Protein AF-A0AAE4SIS3-F1 (afdb_monomer_lite)

pLDDT: mean 79.46, std 14.91, range [46.94, 94.0]

Foldseek 3Di:
DVVVVVVVVVVVVVPPPPPPQDPQLAADADDCPPNDPPLQFDQKDWAQRGPRHHPDDFDRGHNHQWDWDQDDDDVRTDTDGRIGTDFPFKDKDKAQDPQFPRNRRRDRDCPDPDDGFDDDPDPPPPPDGDIDIDMDTDRPCVVVVVDDD

Radius of gyration: 23.86 Å; chains: 1; bounding box: 39×67×54 Å

Structure (mmCIF, N/CA/C/O backbone):
data_AF-A0AAE4SIS3-F1
#
_entry.id   AF-A0AAE4SIS3-F1
#
loop_
_atom_site.group_PDB
_atom_site.id
_atom_site.type_symbol
_atom_site.label_atom_id
_atom_site.label_alt_id
_atom_site.label_comp_id
_atom_site.label_asym_id
_atom_site.label_entity_id
_atom_site.label_seq_id
_atom_site.pdbx_PDB_ins_code
_atom_site.Cartn_x
_atom_site.Cartn_y
_atom_site.Cartn_z
_atom_site.oc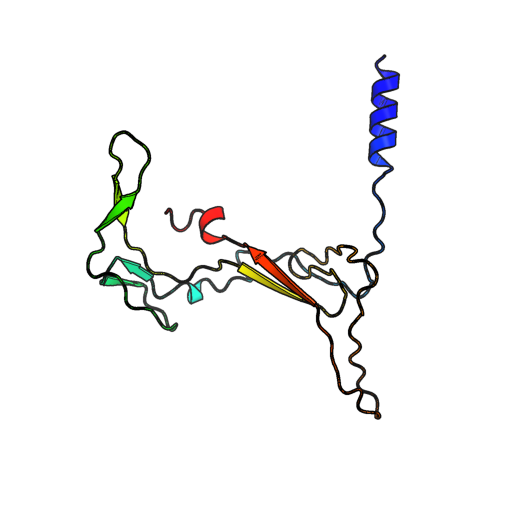cupancy
_atom_site.B_iso_or_equiv
_atom_site.auth_seq_id
_atom_site.auth_comp_id
_atom_site.auth_asym_id
_atom_site.auth_atom_id
_atom_site.pdbx_PDB_model_num
ATOM 1 N N . MET A 1 1 ? 3.936 45.257 -23.197 1.00 52.66 1 MET A N 1
ATOM 2 C CA . MET A 1 1 ? 4.032 44.392 -21.994 1.00 52.66 1 MET A CA 1
ATOM 3 C C . MET A 1 1 ? 3.224 43.093 -22.106 1.00 52.66 1 MET A C 1
ATOM 5 O O . MET A 1 1 ? 3.798 42.046 -21.858 1.00 52.66 1 MET A O 1
ATOM 9 N N . LYS A 1 2 ? 1.954 43.103 -22.551 1.00 52.25 2 LYS A N 1
ATOM 10 C CA . LYS A 1 2 ? 1.136 41.873 -22.709 1.00 52.25 2 LYS A CA 1
ATOM 11 C C . LYS A 1 2 ? 1.686 40.857 -23.732 1.00 52.25 2 LYS A C 1
ATOM 13 O O . LYS A 1 2 ? 1.690 39.664 -23.462 1.00 52.25 2 LYS A O 1
ATOM 18 N N . ALA A 1 3 ? 2.222 41.333 -24.860 1.00 54.81 3 ALA A N 1
ATOM 19 C CA . ALA A 1 3 ? 2.811 40.473 -25.896 1.00 54.81 3 ALA A CA 1
ATOM 20 C C . ALA A 1 3 ? 4.087 39.738 -25.434 1.00 54.81 3 ALA A C 1
ATOM 22 O O . ALA A 1 3 ? 4.335 38.609 -25.843 1.00 54.81 3 ALA A O 1
ATOM 23 N N . MET A 1 4 ? 4.863 40.350 -24.532 1.00 57.03 4 MET A N 1
ATOM 24 C CA . MET A 1 4 ? 6.104 39.767 -24.011 1.00 57.03 4 MET A CA 1
ATOM 25 C C . MET A 1 4 ? 5.824 38.619 -23.032 1.00 57.03 4 MET A C 1
ATOM 27 O O . MET A 1 4 ? 6.527 37.617 -23.041 1.00 57.03 4 MET A O 1
ATOM 31 N N . PHE A 1 5 ? 4.743 38.727 -22.251 1.00 56.19 5 PHE A N 1
ATOM 32 C CA . PHE A 1 5 ? 4.275 37.653 -21.369 1.00 56.19 5 PHE A CA 1
ATOM 33 C C . PHE A 1 5 ? 3.770 36.438 -22.163 1.00 56.19 5 PHE A C 1
ATOM 35 O O . PHE A 1 5 ? 4.051 35.300 -21.803 1.00 56.19 5 PHE A O 1
ATOM 42 N N . PHE A 1 6 ? 3.086 36.678 -23.287 1.00 57.09 6 PHE A N 1
ATOM 43 C CA . PHE A 1 6 ? 2.562 35.614 -24.148 1.00 57.09 6 PHE A CA 1
ATOM 44 C C . PHE A 1 6 ? 3.682 34.818 -24.846 1.00 57.09 6 PHE A C 1
ATOM 46 O O . PHE A 1 6 ? 3.623 33.594 -24.920 1.00 57.09 6 PHE A O 1
ATOM 53 N N . LEU A 1 7 ? 4.747 35.500 -25.284 1.00 59.34 7 LEU A N 1
ATOM 54 C CA . LEU A 1 7 ? 5.935 34.875 -25.883 1.00 59.34 7 LEU A CA 1
ATOM 55 C C . LEU A 1 7 ? 6.738 34.026 -24.883 1.00 59.34 7 LEU A C 1
ATOM 57 O O . LEU A 1 7 ? 7.233 32.962 -25.250 1.00 59.34 7 LEU A O 1
ATOM 61 N N . ILE A 1 8 ? 6.818 34.445 -23.616 1.00 62.00 8 ILE A N 1
ATOM 62 C CA . ILE A 1 8 ? 7.497 33.674 -22.561 1.00 62.00 8 ILE A CA 1
ATOM 63 C C . ILE A 1 8 ? 6.729 32.380 -22.238 1.00 62.00 8 ILE A C 1
ATOM 65 O O . ILE A 1 8 ? 7.349 31.329 -22.079 1.00 62.00 8 ILE A O 1
ATOM 69 N N . CYS A 1 9 ? 5.391 32.408 -22.223 1.00 58.66 9 CYS A N 1
ATOM 70 C CA . CYS A 1 9 ? 4.571 31.207 -22.008 1.00 58.66 9 CYS A CA 1
ATOM 71 C C . CYS A 1 9 ? 4.678 30.182 -23.156 1.00 58.66 9 CYS A C 1
ATOM 73 O O . CYS A 1 9 ? 4.643 28.974 -22.907 1.00 58.66 9 CYS A O 1
ATOM 75 N N . ILE A 1 10 ? 4.850 30.641 -24.401 1.00 60.62 10 ILE A N 1
ATOM 76 C CA . ILE A 1 10 ? 5.051 29.761 -25.567 1.00 60.62 10 ILE A CA 1
ATOM 77 C C . ILE A 1 10 ? 6.457 29.138 -25.548 1.00 60.62 10 ILE A C 1
ATOM 79 O O . ILE A 1 10 ? 6.609 27.947 -25.805 1.00 60.62 10 ILE A O 1
ATOM 83 N N . ALA A 1 11 ? 7.486 29.897 -25.158 1.00 58.75 11 ALA A N 1
ATOM 84 C CA . ALA A 1 11 ? 8.841 29.360 -25.021 1.00 58.75 11 ALA A CA 1
ATOM 85 C C . ALA A 1 11 ? 8.940 28.290 -23.911 1.00 58.75 11 ALA A C 1
ATOM 87 O O . ALA A 1 11 ? 9.618 27.275 -24.083 1.00 58.75 11 ALA A O 1
ATOM 88 N N . PHE A 1 12 ? 8.203 28.461 -22.805 1.00 55.91 12 PHE A N 1
ATOM 89 C CA . PHE A 1 12 ? 8.168 27.485 -21.708 1.00 55.91 12 PHE A CA 1
ATOM 90 C C . PHE A 1 12 ? 7.426 26.186 -22.059 1.00 55.91 12 PHE A C 1
ATOM 92 O O . PHE A 1 12 ? 7.758 25.129 -21.529 1.00 55.91 12 PHE A O 1
ATOM 99 N N . SER A 1 13 ? 6.458 26.230 -22.979 1.00 55.97 13 SER A N 1
ATOM 100 C CA . SER A 1 13 ? 5.718 25.037 -23.424 1.00 55.97 13 SER A CA 1
ATOM 101 C C . SER A 1 13 ? 6.484 24.201 -24.458 1.00 55.97 13 SER A C 1
ATOM 103 O O . SER A 1 13 ? 6.180 23.023 -24.638 1.00 55.97 13 SER A O 1
ATOM 105 N N . THR A 1 14 ? 7.528 24.756 -25.083 1.00 52.94 14 THR A N 1
ATOM 106 C CA . THR A 1 14 ? 8.389 24.023 -26.029 1.00 52.94 14 THR A CA 1
ATOM 107 C C . THR A 1 14 ? 9.571 23.291 -25.387 1.00 52.94 14 THR A C 1
ATOM 109 O O . THR A 1 14 ? 10.175 22.441 -26.036 1.00 52.94 14 THR A O 1
ATOM 112 N N . PHE A 1 15 ? 9.876 23.542 -24.108 1.00 47.53 15 PHE A N 1
ATOM 113 C CA . PHE A 1 15 ? 10.942 22.844 -23.375 1.00 47.53 15 PHE A CA 1
ATOM 114 C C . PHE A 1 15 ? 10.408 21.634 -22.589 1.00 47.53 15 PHE A C 1
ATOM 116 O O . PHE A 1 15 ? 10.766 21.397 -21.441 1.00 47.53 15 PHE A O 1
ATOM 123 N N . SER A 1 16 ? 9.528 20.840 -23.199 1.00 49.78 16 SER A N 1
ATOM 124 C CA . SER A 1 16 ? 9.321 19.465 -22.740 1.00 49.78 16 SER A CA 1
ATOM 125 C C . SER A 1 16 ? 10.413 18.610 -23.363 1.00 49.78 16 SER A C 1
ATOM 127 O O . SER A 1 16 ? 10.303 18.186 -24.513 1.00 49.78 16 SER A O 1
ATOM 129 N N . GLY A 1 17 ? 11.504 18.408 -22.621 1.00 47.31 17 GLY A N 1
ATOM 130 C CA . GLY A 1 17 ? 12.529 17.443 -22.993 1.00 47.31 17 GLY A CA 1
ATOM 131 C C . GLY A 1 17 ? 11.860 16.100 -23.268 1.00 47.31 17 GLY A C 1
ATOM 132 O O . GLY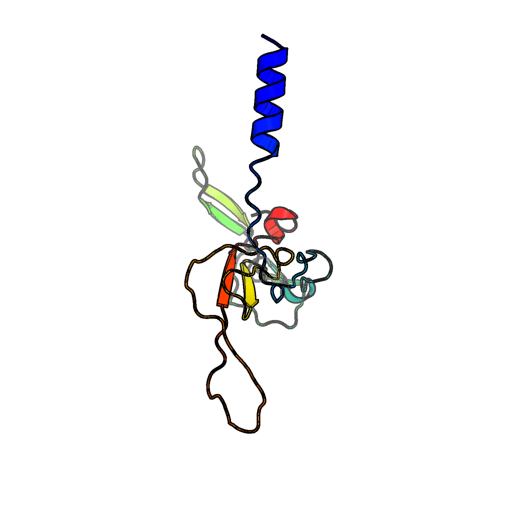 A 1 17 ? 11.310 15.478 -22.362 1.00 47.31 17 GLY A O 1
ATOM 133 N N . ARG A 1 18 ? 11.864 15.667 -24.531 1.00 46.94 18 ARG A N 1
ATOM 134 C CA . ARG A 1 18 ? 11.455 14.312 -24.891 1.00 46.94 18 ARG A CA 1
ATOM 135 C C . ARG A 1 18 ? 12.513 13.368 -24.337 1.00 46.94 18 ARG A C 1
ATOM 137 O O . ARG A 1 18 ? 13.524 13.121 -24.988 1.00 46.94 18 ARG A O 1
ATOM 144 N N . ALA A 1 19 ? 12.301 12.874 -23.120 1.00 52.25 19 ALA A N 1
ATOM 145 C CA . ALA A 1 19 ? 12.962 11.658 -22.688 1.00 52.25 19 ALA A CA 1
ATOM 146 C C . ALA A 1 19 ? 12.560 10.576 -23.696 1.00 52.25 19 ALA A C 1
ATOM 148 O O . ALA A 1 19 ? 11.370 10.335 -23.906 1.00 52.25 19 ALA A O 1
ATOM 149 N N . ALA A 1 20 ? 13.539 9.996 -24.388 1.00 53.62 20 ALA A N 1
ATOM 150 C CA . ALA A 1 20 ? 13.298 8.820 -25.204 1.00 53.62 20 ALA A CA 1
ATOM 151 C C . ALA A 1 20 ? 12.858 7.708 -24.248 1.00 53.62 20 ALA A C 1
ATOM 153 O O . ALA A 1 20 ? 13.686 7.161 -23.518 1.00 53.62 20 ALA A O 1
ATOM 154 N N . ALA A 1 21 ? 11.552 7.452 -24.189 1.00 57.72 21 ALA A N 1
ATOM 155 C CA . ALA A 1 21 ? 11.030 6.292 -23.496 1.00 57.72 21 ALA A CA 1
ATOM 156 C C . ALA A 1 21 ? 11.607 5.056 -24.192 1.00 57.72 21 ALA A C 1
ATOM 158 O O . ALA A 1 21 ? 11.555 4.953 -25.421 1.00 57.72 21 ALA A O 1
ATOM 159 N N . ASP A 1 22 ? 12.213 4.161 -23.414 1.00 64.50 22 ASP A N 1
ATOM 160 C CA . ASP A 1 22 ? 12.618 2.853 -23.914 1.00 64.50 22 ASP A CA 1
ATOM 161 C C . ASP A 1 22 ? 11.366 2.190 -24.523 1.00 64.50 22 ASP A C 1
ATOM 163 O O . ASP A 1 22 ? 10.349 2.103 -23.831 1.00 64.50 22 ASP A O 1
ATOM 167 N N . PRO A 1 23 ? 11.379 1.753 -25.796 1.00 66.94 23 PRO A N 1
ATOM 168 C CA . PRO A 1 23 ? 10.220 1.113 -26.420 1.00 66.94 23 PRO A CA 1
ATOM 169 C C . PRO A 1 23 ? 9.797 -0.183 -25.712 1.00 66.94 23 PRO A C 1
ATOM 171 O O . PRO A 1 23 ? 8.698 -0.670 -25.949 1.00 66.94 23 PRO A O 1
ATOM 174 N N . SER A 1 24 ? 10.649 -0.742 -24.846 1.00 74.12 24 SER A N 1
ATOM 175 C CA . SER A 1 24 ? 10.315 -1.869 -23.971 1.00 74.12 24 SER A CA 1
ATOM 176 C C . SER A 1 24 ? 9.660 -1.465 -22.641 1.00 74.12 24 SER A C 1
ATOM 178 O O . SER A 1 24 ? 9.239 -2.337 -21.880 1.00 74.12 24 SER A O 1
ATOM 180 N N . CYS A 1 25 ? 9.562 -0.165 -22.345 1.00 80.62 25 CYS A N 1
ATOM 181 C CA . CYS A 1 25 ? 8.888 0.354 -21.162 1.00 80.62 25 CYS A CA 1
ATOM 182 C C . CYS A 1 25 ? 7.384 0.488 -21.414 1.00 80.62 25 CYS A C 1
ATOM 184 O O . CYS A 1 25 ? 6.860 1.566 -21.687 1.00 80.62 25 CYS A O 1
ATOM 186 N N . GLU A 1 26 ? 6.689 -0.640 -21.321 1.00 84.50 26 GLU A N 1
ATOM 187 C CA . GLU A 1 26 ? 5.233 -0.687 -21.344 1.00 84.50 26 GLU A CA 1
ATOM 188 C C . GLU A 1 26 ? 4.698 -0.796 -19.914 1.00 84.50 26 GLU A C 1
ATOM 190 O O . GLU A 1 26 ? 5.205 -1.565 -19.094 1.00 84.50 26 GLU A O 1
ATOM 195 N N . GLY A 1 27 ? 3.674 -0.010 -19.596 1.00 85.75 27 GLY A N 1
ATOM 196 C CA . GLY A 1 27 ? 3.078 -0.010 -18.273 1.00 85.75 27 GLY A CA 1
ATOM 197 C C . GLY A 1 27 ? 1.673 0.566 -18.270 1.00 85.75 27 GLY A C 1
ATOM 198 O O . GLY A 1 27 ? 1.279 1.310 -19.166 1.00 85.75 27 GLY A O 1
ATOM 199 N N . ARG A 1 28 ? 0.914 0.236 -17.229 1.00 90.00 28 ARG A N 1
ATOM 200 C CA . ARG A 1 28 ? -0.435 0.750 -16.992 1.00 90.00 28 ARG A CA 1
ATOM 201 C C . ARG A 1 28 ? -0.483 1.345 -15.598 1.00 90.00 28 ARG A C 1
ATOM 203 O O . ARG A 1 28 ? 0.038 0.759 -14.655 1.00 90.00 28 ARG A O 1
ATOM 210 N N . PHE A 1 29 ? -1.131 2.497 -15.464 1.00 90.62 29 PHE A N 1
ATOM 211 C CA . PHE A 1 29 ? -1.375 3.056 -14.144 1.00 90.62 29 PHE A CA 1
ATOM 212 C C . PHE A 1 29 ? -2.261 2.102 -13.333 1.00 90.62 29 PHE A C 1
ATOM 214 O O . PHE A 1 29 ? -3.305 1.651 -13.824 1.00 90.62 29 PHE A O 1
ATOM 221 N N . VAL A 1 30 ? -1.835 1.781 -12.113 1.00 90.75 30 VAL A N 1
ATOM 222 C CA . VAL A 1 30 ? -2.572 0.859 -11.243 1.00 90.75 30 VAL A CA 1
ATOM 223 C C . VAL A 1 30 ? -3.939 1.438 -10.911 1.00 90.75 30 VAL A C 1
ATOM 225 O O . VAL A 1 30 ? -4.067 2.566 -10.436 1.00 90.75 30 VAL A O 1
ATOM 228 N N . ASN A 1 31 ? -4.976 0.647 -11.163 1.00 91.38 31 ASN A N 1
ATOM 229 C CA . ASN A 1 31 ? -6.338 0.986 -10.811 1.00 91.38 31 ASN A CA 1
ATOM 230 C C . ASN A 1 31 ? -6.575 0.583 -9.348 1.00 91.38 31 ASN A C 1
ATOM 232 O O . ASN A 1 31 ? -6.637 -0.615 -9.054 1.00 91.38 31 ASN A O 1
ATOM 236 N N . PRO A 1 32 ? -6.761 1.549 -8.430 1.00 89.06 32 PRO A N 1
ATOM 237 C CA . PRO A 1 32 ? -6.925 1.250 -7.013 1.00 89.06 32 PRO A CA 1
ATOM 238 C C . PRO A 1 32 ? -8.167 0.398 -6.725 1.00 89.06 32 PRO A C 1
ATOM 240 O O . PRO A 1 32 ? -8.215 -0.269 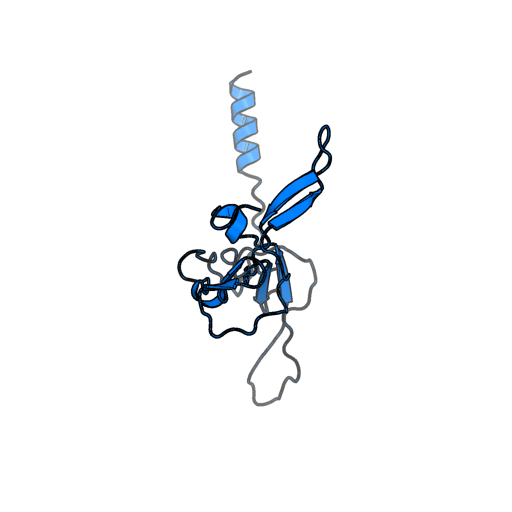-5.704 1.00 89.06 32 PRO A O 1
ATOM 243 N N . ILE A 1 33 ? -9.165 0.376 -7.612 1.00 89.56 33 ILE A N 1
ATOM 244 C CA . ILE A 1 33 ? -10.404 -0.382 -7.412 1.00 89.56 33 ILE A CA 1
ATOM 245 C C . ILE A 1 33 ? -10.222 -1.852 -7.808 1.00 89.56 33 ILE A C 1
ATOM 247 O O . ILE A 1 33 ? -10.618 -2.734 -7.052 1.00 89.56 33 ILE A O 1
ATOM 251 N N . THR A 1 34 ? -9.638 -2.125 -8.978 1.00 91.69 34 THR A N 1
ATOM 252 C CA . THR A 1 34 ? -9.613 -3.481 -9.559 1.00 91.69 34 THR A CA 1
ATOM 253 C C . THR A 1 34 ? -8.316 -4.240 -9.323 1.00 91.69 34 THR A C 1
ATOM 255 O O . THR A 1 34 ? -8.340 -5.465 -9.279 1.00 91.69 34 THR A O 1
ATOM 258 N N . ASP A 1 35 ? -7.189 -3.537 -9.196 1.00 90.50 35 ASP A N 1
ATOM 259 C CA . ASP A 1 35 ? -5.864 -4.167 -9.132 1.00 90.50 35 ASP A CA 1
ATOM 260 C C . ASP A 1 35 ? -5.398 -4.406 -7.687 1.00 90.50 35 ASP A C 1
ATOM 262 O O . ASP A 1 35 ? -4.412 -5.101 -7.446 1.00 90.50 35 ASP A O 1
ATOM 266 N N . VAL A 1 36 ? -6.113 -3.844 -6.709 1.00 91.19 36 VAL A N 1
ATOM 267 C CA . VAL A 1 36 ? -5.841 -4.023 -5.282 1.00 91.19 36 VAL A CA 1
ATOM 268 C C . VAL A 1 36 ? -6.689 -5.166 -4.744 1.00 91.19 36 VAL A C 1
ATOM 270 O O . VAL A 1 36 ? -7.905 -5.218 -4.932 1.00 91.19 36 VAL A O 1
ATOM 273 N N . CYS A 1 37 ? -6.053 -6.083 -4.018 1.00 91.75 37 CYS A N 1
ATOM 274 C CA . CYS A 1 37 ? -6.769 -7.147 -3.331 1.00 91.75 37 CYS A CA 1
ATOM 275 C C . CYS A 1 37 ? -7.482 -6.601 -2.082 1.00 91.75 37 CYS A C 1
ATOM 277 O O . CYS A 1 37 ? -6.964 -6.681 -0.972 1.00 91.75 37 CYS A O 1
ATOM 279 N N . TRP A 1 38 ? -8.705 -6.094 -2.238 1.00 91.88 38 TRP A N 1
ATOM 280 C CA . TRP A 1 38 ? -9.521 -5.601 -1.117 1.00 91.88 38 TRP A CA 1
ATOM 281 C C . TRP A 1 38 ? -9.884 -6.691 -0.105 1.00 91.88 38 TRP A C 1
ATOM 283 O O . TRP A 1 38 ? -9.972 -6.434 1.092 1.00 91.88 38 TRP A O 1
ATOM 293 N N . ARG A 1 39 ? -10.014 -7.942 -0.565 1.00 92.19 39 ARG A N 1
ATOM 294 C CA . ARG A 1 39 ? -10.173 -9.105 0.320 1.00 92.19 39 ARG A CA 1
ATOM 295 C C . ARG A 1 39 ? -8.945 -9.324 1.208 1.00 92.19 39 ARG A C 1
ATOM 297 O O . ARG A 1 39 ? -9.082 -9.865 2.298 1.00 92.19 39 ARG A O 1
ATOM 304 N N . CYS A 1 40 ? -7.769 -8.892 0.755 1.00 92.88 40 CYS A N 1
ATOM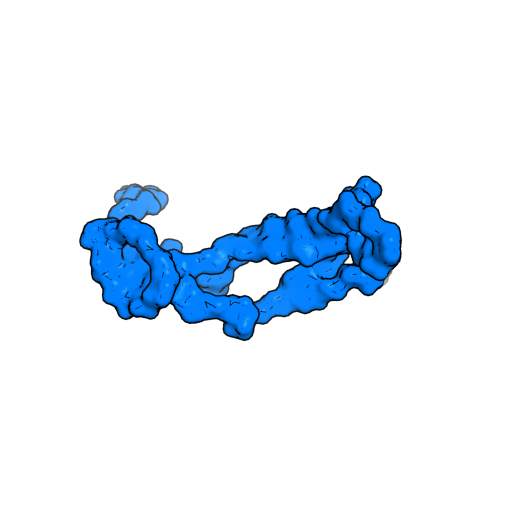 305 C CA . CYS A 1 40 ? -6.520 -9.085 1.474 1.00 92.88 40 CYS A CA 1
ATOM 306 C C . CYS A 1 40 ? -6.326 -8.103 2.631 1.00 92.88 40 CYS A C 1
ATOM 308 O O . CYS A 1 40 ? -5.375 -8.275 3.376 1.00 92.88 40 CYS A O 1
ATOM 310 N N . ILE A 1 41 ? -7.216 -7.115 2.798 1.00 92.44 41 ILE A N 1
ATOM 311 C CA . ILE A 1 41 ? -7.217 -6.213 3.961 1.00 92.44 41 ILE A CA 1
ATOM 312 C C . ILE A 1 41 ? -7.578 -6.961 5.248 1.00 92.44 41 ILE A C 1
ATOM 314 O O . ILE A 1 41 ? -7.176 -6.567 6.340 1.00 92.44 41 ILE A O 1
ATOM 318 N N . PHE A 1 42 ? -8.324 -8.056 5.117 1.00 93.88 42 PHE A N 1
ATOM 319 C CA . PHE A 1 42 ? -8.728 -8.889 6.237 1.00 93.88 42 PHE A CA 1
ATOM 320 C C . PHE A 1 42 ? -7.608 -9.841 6.668 1.00 93.88 42 PHE A C 1
ATOM 322 O O . PHE A 1 42 ? -6.827 -10.278 5.823 1.00 93.88 42 PHE A O 1
ATOM 329 N N . PRO A 1 43 ? -7.576 -10.252 7.945 1.00 94.00 43 PRO A N 1
ATOM 330 C CA . PRO A 1 43 ? -8.590 -10.015 8.980 1.00 94.00 43 PRO A CA 1
ATOM 331 C C . PRO A 1 43 ? -8.616 -8.580 9.530 1.00 94.00 43 PRO A C 1
ATOM 333 O O . PRO A 1 43 ? -7.591 -7.917 9.588 1.00 94.00 43 PRO A O 1
ATOM 336 N N . LEU A 1 44 ? -9.815 -8.110 9.901 1.00 93.06 44 LEU A N 1
ATOM 337 C CA . LEU A 1 44 ? -10.032 -6.798 10.521 1.00 93.06 44 LEU A CA 1
ATOM 338 C C . LEU A 1 44 ? -10.356 -7.000 12.002 1.00 93.06 44 LEU A C 1
ATOM 340 O O . LEU A 1 44 ? -11.292 -7.738 12.336 1.00 93.06 44 LEU A O 1
ATOM 344 N N . SER A 1 45 ? -9.623 -6.333 12.884 1.00 92.69 45 SER A N 1
ATOM 345 C CA . SER A 1 45 ? -9.770 -6.443 14.335 1.00 92.69 45 SER A CA 1
ATOM 346 C C . SER A 1 45 ? -9.864 -5.076 15.012 1.00 92.69 45 SER A C 1
ATOM 348 O O . SER A 1 45 ? -9.332 -4.078 14.527 1.00 92.69 45 SER A O 1
ATOM 350 N N . LEU A 1 46 ? -10.569 -5.038 16.143 1.00 92.31 46 LEU A N 1
ATOM 351 C CA . LEU A 1 46 ? -10.608 -3.917 17.076 1.00 92.31 46 LEU A CA 1
ATOM 352 C C . LEU A 1 46 ? -10.098 -4.407 18.431 1.00 92.31 46 LEU A C 1
ATOM 354 O O . LEU A 1 46 ? -10.809 -5.102 19.164 1.00 92.31 46 LEU A O 1
ATOM 358 N N . GLY A 1 47 ? -8.847 -4.083 18.754 1.00 91.31 47 GLY A N 1
ATOM 359 C CA . GLY A 1 47 ? -8.136 -4.738 19.850 1.00 91.31 47 GLY A CA 1
ATOM 360 C C . GLY A 1 47 ? -8.152 -6.262 19.675 1.00 91.31 47 GLY A C 1
ATOM 361 O O . GLY A 1 47 ? -7.813 -6.777 18.614 1.00 91.31 47 GLY A O 1
ATOM 362 N N . SER A 1 48 ? -8.600 -6.997 20.692 1.00 89.62 48 SER A N 1
ATOM 363 C CA . SER A 1 48 ? -8.646 -8.466 20.671 1.00 89.62 48 SER A CA 1
ATOM 364 C C . SER A 1 48 ? -9.855 -9.046 19.929 1.00 89.62 48 SER A C 1
ATOM 366 O O . SER A 1 48 ? -9.939 -10.260 19.743 1.00 89.62 48 SER A O 1
ATOM 368 N N . VAL A 1 49 ? -10.802 -8.204 19.503 1.00 90.94 49 VAL A N 1
ATOM 369 C CA . VAL A 1 49 ? -12.043 -8.648 18.865 1.00 90.94 49 VAL A CA 1
ATOM 370 C C . VAL A 1 49 ? -11.891 -8.607 17.350 1.00 90.94 49 VAL A C 1
ATOM 372 O O . VAL A 1 49 ? -11.732 -7.542 16.759 1.00 90.94 49 VAL A O 1
ATOM 375 N N . GLN A 1 50 ? -11.999 -9.764 16.700 1.00 90.56 50 GLN A N 1
ATOM 376 C CA . GLN A 1 50 ? -12.043 -9.846 15.243 1.00 90.56 50 GLN A CA 1
ATOM 377 C C . GLN A 1 50 ? -13.437 -9.449 14.736 1.00 90.56 50 GLN A C 1
ATOM 379 O O . GLN A 1 50 ? -14.421 -10.142 14.993 1.00 90.56 50 GLN A O 1
ATOM 384 N N . VAL A 1 51 ? -13.522 -8.339 14.002 1.00 92.25 51 VAL A N 1
ATOM 385 C CA . VAL A 1 51 ? -14.774 -7.819 13.421 1.00 92.25 51 VAL A CA 1
ATOM 386 C C . VAL A 1 51 ? -14.958 -8.231 11.959 1.00 92.25 51 VAL A C 1
ATOM 388 O O . VAL A 1 51 ? -16.082 -8.272 11.466 1.00 92.25 51 VAL A O 1
ATOM 391 N N . GLY A 1 52 ? -13.870 -8.582 11.271 1.00 91.62 52 GLY A N 1
ATOM 392 C CA . GLY A 1 52 ? -13.881 -9.092 9.904 1.00 91.62 52 GLY A CA 1
ATOM 393 C C . GLY A 1 52 ? -13.009 -10.334 9.771 1.00 91.62 52 GLY A C 1
ATOM 394 O O . GLY A 1 52 ? -11.821 -10.312 10.102 1.00 91.62 52 GLY A O 1
ATOM 395 N N . LYS A 1 53 ? -13.596 -11.423 9.271 1.00 91.06 53 LYS A N 1
ATOM 396 C CA . LYS A 1 53 ? -12.865 -12.662 8.982 1.00 91.06 53 LYS A CA 1
ATOM 397 C C . LYS A 1 53 ? -12.044 -12.505 7.703 1.00 91.06 53 LYS A C 1
ATOM 399 O O . LYS A 1 53 ? -12.509 -11.896 6.744 1.00 91.06 53 LYS A O 1
ATOM 404 N N . GLY A 1 54 ? -10.850 -13.082 7.693 1.00 90.38 54 GLY A N 1
ATOM 405 C CA . GLY A 1 54 ? -9.965 -13.139 6.535 1.00 90.38 54 GLY A CA 1
ATOM 406 C C . GLY A 1 54 ? -9.163 -14.431 6.538 1.00 90.38 54 GLY A C 1
ATOM 407 O O . GLY A 1 54 ? -9.012 -15.060 7.583 1.00 90.38 54 GLY A O 1
ATOM 408 N N . ASP A 1 55 ? -8.660 -14.802 5.364 1.00 90.31 55 ASP A N 1
ATOM 409 C CA . ASP A 1 55 ? -7.845 -16.009 5.179 1.00 90.31 55 ASP A CA 1
ATOM 410 C C . ASP A 1 55 ? -6.343 -15.736 5.379 1.00 90.31 55 ASP A C 1
ATOM 412 O O . ASP A 1 55 ? -5.536 -16.665 5.380 1.00 90.31 55 ASP A O 1
ATOM 416 N N . LEU A 1 56 ? -5.949 -14.462 5.497 1.00 91.88 56 LEU A N 1
ATOM 417 C CA . LEU A 1 56 ? -4.557 -14.083 5.706 1.00 91.88 56 LEU A CA 1
ATOM 418 C C . LEU A 1 56 ? -4.147 -14.261 7.172 1.00 91.88 56 LEU A C 1
ATOM 420 O O . LEU A 1 56 ? -4.984 -14.130 8.068 1.00 91.88 56 LEU A O 1
ATOM 424 N N . PRO A 1 57 ? -2.854 -14.530 7.426 1.00 90.31 57 PRO A N 1
ATOM 425 C CA . PRO A 1 57 ? -2.330 -14.557 8.783 1.00 90.31 57 PRO A CA 1
ATOM 426 C C . PRO A 1 57 ? -2.537 -13.201 9.468 1.00 90.31 57 PRO A C 1
ATOM 428 O O . PRO A 1 57 ? -2.430 -12.158 8.827 1.00 90.31 57 PRO A O 1
ATOM 431 N N . ASP A 1 58 ? -2.803 -13.227 10.771 1.00 89.50 58 ASP A N 1
ATOM 432 C CA . ASP A 1 58 ? -2.857 -12.034 11.618 1.00 89.50 58 ASP A CA 1
ATOM 433 C C . ASP A 1 58 ? -1.719 -12.063 12.637 1.00 89.50 58 ASP A C 1
ATOM 435 O O . ASP A 1 58 ? -1.241 -13.128 13.039 1.00 89.50 58 ASP A O 1
ATOM 439 N N . THR A 1 59 ? -1.302 -10.883 13.074 1.00 88.12 59 THR A N 1
ATOM 440 C CA . THR A 1 59 ? -0.382 -10.733 14.201 1.00 88.12 59 THR A CA 1
ATOM 441 C C . THR A 1 59 ? -1.158 -10.634 15.515 1.00 88.12 59 THR A C 1
ATOM 443 O O . THR A 1 59 ? -2.381 -10.511 15.535 1.00 88.12 59 THR A O 1
ATOM 446 N N . SER A 1 60 ? -0.465 -10.727 16.652 1.00 90.12 60 SER A N 1
ATOM 447 C CA . SER A 1 60 ? -1.127 -10.578 17.950 1.00 90.12 60 SER A CA 1
ATOM 448 C C . SER A 1 60 ? -1.646 -9.150 18.117 1.00 90.12 60 SER A C 1
ATOM 450 O O . SER A 1 60 ? -0.859 -8.222 18.307 1.00 90.12 60 SER A O 1
ATOM 452 N N . ASN A 1 61 ? -2.967 -8.987 18.114 1.00 90.12 61 ASN A N 1
ATOM 453 C CA . ASN A 1 61 ? -3.593 -7.690 18.335 1.00 90.12 61 ASN A CA 1
ATOM 454 C C . ASN A 1 61 ? -3.589 -7.290 19.826 1.00 90.12 61 ASN A C 1
ATOM 456 O O . ASN A 1 61 ? -3.580 -8.160 20.706 1.00 90.12 61 ASN A O 1
ATOM 460 N N . PRO A 1 62 ? -3.612 -5.984 20.147 1.00 89.94 62 PRO A N 1
ATOM 461 C CA . PRO A 1 62 ? -3.697 -5.503 21.526 1.00 89.94 62 PRO A CA 1
ATOM 462 C C . PRO A 1 62 ? -4.958 -5.986 22.253 1.00 89.94 62 PRO A C 1
ATOM 464 O O . PRO A 1 62 ? -6.026 -6.082 21.663 1.00 89.94 62 PRO A O 1
ATOM 467 N N . GLY A 1 63 ? -4.872 -6.229 23.565 1.00 89.31 63 GLY A N 1
ATOM 468 C CA . GLY A 1 63 ? -6.006 -6.755 24.342 1.00 89.31 63 GLY A CA 1
ATOM 469 C C . GLY A 1 63 ? -7.231 -5.829 24.394 1.00 89.31 63 GLY A C 1
ATOM 470 O O . GLY A 1 63 ? -8.363 -6.310 24.352 1.00 89.31 63 GLY A O 1
ATOM 471 N N . SER A 1 64 ? -7.008 -4.510 24.453 1.00 89.06 64 SER A N 1
ATOM 472 C CA . SER A 1 64 ? -8.055 -3.480 24.529 1.00 89.06 64 SER A CA 1
ATOM 473 C C . SER A 1 64 ? -8.212 -2.743 23.193 1.00 89.06 64 SER A C 1
ATOM 475 O O . SER A 1 64 ? -7.201 -2.316 22.630 1.00 89.06 64 SER A O 1
ATOM 477 N N . PRO A 1 65 ? -9.450 -2.517 22.710 1.00 88.69 65 PRO A N 1
ATOM 478 C CA . PRO A 1 65 ? -9.706 -1.692 21.531 1.00 88.69 65 PRO A CA 1
ATOM 479 C C . PRO A 1 65 ? -9.437 -0.205 21.786 1.00 88.69 65 PRO A C 1
ATOM 481 O O . PRO A 1 65 ? -9.111 0.515 20.849 1.00 88.69 65 PRO A O 1
ATOM 484 N N . LEU A 1 66 ? -9.547 0.265 23.033 1.00 91.12 66 LEU A N 1
ATOM 485 C CA . LEU A 1 66 ? -9.251 1.649 23.394 1.00 91.12 66 LEU A CA 1
ATOM 486 C C . LEU A 1 66 ? -7.766 1.790 23.742 1.00 91.12 66 LEU A C 1
ATOM 488 O O . LEU A 1 66 ? -7.267 1.091 24.630 1.00 91.12 66 LEU A O 1
ATOM 492 N N . GLN A 1 67 ? -7.087 2.712 23.062 1.00 87.56 67 GLN A N 1
ATOM 493 C CA . GLN A 1 67 ? -5.687 3.066 23.289 1.00 87.56 67 GLN A CA 1
ATOM 494 C C . GLN A 1 67 ? -5.528 4.578 23.469 1.00 87.56 67 GLN A C 1
ATOM 496 O O . GLN A 1 67 ? -6.382 5.360 23.063 1.00 87.56 67 GLN A O 1
ATOM 501 N N . LEU A 1 68 ? -4.431 5.003 24.094 1.00 89.75 68 LEU A N 1
ATOM 502 C CA . LEU A 1 68 ? -4.073 6.416 24.207 1.00 89.75 68 LEU A CA 1
ATOM 503 C C . LEU A 1 68 ? -2.971 6.722 23.194 1.00 89.75 68 LEU A C 1
ATOM 505 O O . LEU A 1 68 ? -1.863 6.201 23.304 1.00 89.75 68 LEU A O 1
ATOM 509 N N . CYS A 1 69 ? -3.279 7.557 22.205 1.00 85.44 69 CYS A N 1
ATOM 510 C CA . CYS A 1 69 ? -2.320 7.994 21.197 1.00 85.44 69 CYS A CA 1
ATOM 511 C C . CYS A 1 69 ? -1.708 9.344 21.600 1.00 85.44 69 CYS A C 1
ATOM 513 O O . CYS A 1 69 ? -2.439 10.204 22.102 1.00 85.44 69 CYS A O 1
ATOM 515 N N . PRO A 1 70 ? -0.413 9.586 21.336 1.00 86.75 70 PRO A N 1
ATOM 516 C CA . PRO A 1 70 ? 0.180 10.909 21.494 1.00 86.75 70 PRO A CA 1
ATOM 517 C C . PRO A 1 70 ? -0.557 11.954 20.647 1.00 86.75 70 PRO A C 1
ATOM 519 O O . PRO A 1 70 ? -0.897 11.700 19.489 1.00 86.75 70 PRO A O 1
ATOM 522 N N . ALA A 1 71 ? -0.802 13.129 21.221 1.00 85.62 71 ALA A N 1
ATOM 523 C CA . ALA A 1 71 ? -1.454 14.252 20.557 1.00 85.62 71 ALA A CA 1
ATOM 524 C C . ALA A 1 71 ? -0.695 15.562 20.833 1.00 85.62 71 ALA A C 1
ATOM 526 O O . ALA A 1 71 ? -0.011 15.669 21.854 1.00 85.62 71 ALA A O 1
ATOM 527 N N . PRO A 1 72 ? -0.797 16.575 19.953 1.00 83.62 72 PRO A N 1
ATOM 528 C CA . PRO A 1 72 ? -0.259 17.900 20.245 1.00 83.62 72 PRO A CA 1
ATOM 529 C C . PRO A 1 72 ? -0.953 18.541 21.474 1.00 83.62 72 PRO A C 1
ATOM 531 O O . PRO A 1 72 ? -2.048 18.117 21.858 1.00 83.62 72 PRO A O 1
ATOM 534 N N . PRO A 1 73 ? -0.332 19.552 22.118 1.00 84.25 73 PRO A N 1
ATOM 535 C CA . PRO A 1 73 ? -0.908 20.262 23.269 1.00 84.25 73 PRO A CA 1
ATOM 536 C C . PRO A 1 73 ? -2.323 20.792 22.964 1.00 84.25 73 PRO A C 1
ATOM 538 O O . PRO A 1 73 ? -2.569 21.172 21.816 1.00 84.25 73 PRO A O 1
ATOM 541 N N . PRO A 1 74 ? -3.255 20.865 23.941 1.00 76.50 74 PRO A N 1
ATOM 542 C CA . PRO A 1 74 ? -3.029 20.920 25.395 1.00 76.50 74 PRO A CA 1
ATOM 543 C C . PRO A 1 74 ? -3.235 19.612 26.183 1.00 76.50 74 PRO A C 1
ATOM 545 O O . PRO A 1 74 ? -2.875 19.567 27.354 1.00 76.50 74 PRO A O 1
ATOM 548 N N . ILE A 1 75 ? -3.806 18.559 25.586 1.00 75.94 75 ILE A N 1
ATOM 549 C CA . ILE A 1 75 ? -4.155 17.323 26.322 1.00 75.94 75 ILE A CA 1
ATOM 550 C C . ILE A 1 75 ? -3.066 16.240 26.196 1.00 75.94 75 ILE A C 1
ATOM 552 O O . ILE A 1 75 ? -3.076 15.292 26.969 1.00 75.94 75 ILE A O 1
ATOM 556 N N . PHE A 1 76 ? -2.070 16.394 25.310 1.00 83.69 76 PHE A N 1
ATOM 557 C CA . PHE A 1 76 ? -0.935 15.472 25.053 1.00 83.69 76 PHE A CA 1
ATOM 558 C C . PHE A 1 76 ? -1.292 14.014 24.694 1.00 83.69 76 PHE A C 1
ATOM 560 O O . PHE A 1 76 ? -0.466 13.297 24.130 1.00 83.69 76 PHE A O 1
ATOM 567 N N . VAL A 1 77 ? -2.519 13.576 24.965 1.00 87.75 77 VAL A N 1
ATOM 568 C CA . VAL A 1 77 ? -3.068 12.260 24.668 1.00 87.75 77 VAL A CA 1
ATOM 569 C C . VAL A 1 77 ? -4.441 12.417 24.026 1.00 87.75 77 VAL A C 1
ATOM 571 O O . VAL A 1 77 ? -5.227 13.285 24.398 1.00 87.75 77 VAL A O 1
ATOM 574 N N . ARG A 1 78 ? -4.749 11.565 23.053 1.00 89.50 78 ARG A N 1
ATOM 575 C CA . ARG A 1 78 ? -6.092 11.424 22.487 1.00 89.50 78 ARG A CA 1
ATOM 576 C C . ARG A 1 78 ? -6.546 9.971 22.618 1.00 89.50 78 ARG A C 1
ATOM 578 O O . ARG A 1 78 ? -5.731 9.078 22.364 1.00 89.50 78 ARG A O 1
ATOM 585 N N . PRO A 1 79 ? -7.805 9.707 23.006 1.00 88.38 79 PRO A N 1
ATOM 586 C CA . PRO A 1 79 ? -8.357 8.365 22.901 1.00 88.38 79 PRO A CA 1
ATOM 587 C C . PRO A 1 79 ? -8.351 7.951 21.425 1.00 88.38 79 PRO A C 1
ATOM 589 O O . PRO A 1 79 ? -8.845 8.675 20.563 1.00 88.38 79 PRO A O 1
ATOM 592 N N . GLY A 1 80 ? -7.738 6.810 21.146 1.00 89.31 80 GLY A N 1
ATOM 593 C CA . GLY A 1 80 ? -7.627 6.193 19.834 1.00 89.31 80 GLY A CA 1
ATOM 594 C C . GLY A 1 80 ? -8.159 4.765 19.858 1.00 89.31 80 GLY A C 1
ATOM 595 O O . GLY A 1 80 ? -8.382 4.177 20.921 1.00 89.31 80 GLY A O 1
ATOM 596 N N . LEU A 1 81 ? -8.366 4.214 18.669 1.00 89.81 81 LEU A N 1
ATOM 597 C CA . LEU A 1 81 ? -8.799 2.836 18.484 1.00 89.81 81 LEU A CA 1
ATOM 598 C C . LEU A 1 81 ? -7.632 1.999 17.973 1.00 89.81 81 LEU A C 1
ATOM 600 O O . LEU A 1 81 ? -6.940 2.391 17.037 1.00 89.81 81 LEU A O 1
ATOM 604 N N . SER A 1 82 ? -7.434 0.833 18.579 1.00 91.00 82 SER A N 1
ATOM 605 C CA . SER A 1 82 ? -6.539 -0.184 18.045 1.00 91.00 82 SER A CA 1
ATOM 606 C C . SER A 1 82 ? -7.259 -0.927 16.929 1.00 91.00 82 SER A C 1
ATOM 608 O O . SER A 1 82 ? -8.160 -1.715 17.209 1.00 91.00 82 SER A O 1
ATOM 610 N N . ILE A 1 83 ? -6.885 -0.649 15.682 1.00 91.38 83 ILE A N 1
ATOM 611 C CA . ILE A 1 83 ? -7.455 -1.289 14.495 1.00 91.38 83 ILE A CA 1
ATOM 612 C C . ILE A 1 83 ? -6.355 -2.123 13.838 1.00 91.38 83 ILE A C 1
ATOM 614 O O . ILE A 1 83 ? -5.334 -1.568 13.436 1.00 91.38 83 ILE A O 1
ATOM 618 N N . GLY A 1 84 ? -6.552 -3.437 13.739 1.00 91.75 84 GLY A N 1
ATOM 619 C CA . GLY A 1 84 ? -5.651 -4.343 13.027 1.00 91.75 84 GLY A CA 1
ATOM 620 C C . GLY A 1 84 ? -6.217 -4.690 11.655 1.00 91.75 84 GLY A C 1
ATOM 621 O O . GLY A 1 84 ? -7.378 -5.082 11.554 1.00 91.75 84 GLY A O 1
ATOM 622 N N . TYR A 1 85 ? -5.426 -4.484 10.604 1.00 92.81 85 TYR A N 1
ATOM 623 C CA . TYR A 1 85 ? -5.757 -4.821 9.219 1.00 92.81 85 TYR A CA 1
ATOM 624 C C . TYR A 1 85 ? -4.498 -4.803 8.350 1.00 92.81 85 TYR A C 1
ATOM 626 O O . TYR A 1 85 ? -3.484 -4.204 8.713 1.00 92.81 85 TYR A O 1
ATOM 634 N N . TRP A 1 86 ? -4.574 -5.419 7.174 1.00 92.44 86 TRP A N 1
ATOM 635 C CA . TRP A 1 86 ? -3.513 -5.352 6.175 1.00 92.44 86 TRP A CA 1
ATOM 636 C C . TRP A 1 86 ? -3.696 -4.129 5.279 1.00 92.44 86 TRP A C 1
ATOM 638 O O . TRP A 1 86 ? -4.707 -3.995 4.588 1.00 92.44 86 TRP A O 1
ATOM 648 N N . GLU A 1 87 ? -2.702 -3.244 5.249 1.00 91.56 87 GLU A N 1
ATOM 649 C CA . GLU A 1 87 ? -2.699 -2.095 4.346 1.00 91.56 87 GLU A CA 1
ATOM 650 C C . GLU A 1 87 ? -1.758 -2.301 3.148 1.00 91.56 87 GLU A C 1
ATOM 652 O O . GLU A 1 87 ? -0.623 -2.763 3.306 1.00 91.56 87 GLU A O 1
ATOM 657 N N . PRO A 1 88 ? -2.174 -1.915 1.928 1.00 89.12 88 PRO A N 1
ATOM 658 C CA . PRO A 1 88 ? -1.243 -1.751 0.825 1.00 89.12 88 PRO A CA 1
ATOM 659 C C . PRO A 1 88 ? -0.399 -0.505 1.113 1.00 89.12 88 PRO A C 1
ATOM 661 O O . PRO A 1 88 ? -0.776 0.588 0.728 1.00 89.12 88 PRO A O 1
ATOM 664 N N . MET A 1 89 ? 0.712 -0.640 1.840 1.00 88.88 89 MET A N 1
ATOM 665 C CA . MET A 1 89 ? 1.554 0.511 2.216 1.00 88.88 89 MET A CA 1
ATOM 666 C C . MET A 1 89 ? 2.544 0.929 1.120 1.00 88.88 89 MET A C 1
ATOM 668 O O . MET A 1 89 ? 3.053 2.055 1.109 1.00 88.88 89 MET A O 1
ATOM 672 N N . ALA A 1 90 ? 2.858 0.013 0.207 1.00 91.19 90 ALA A N 1
ATOM 673 C CA . ALA A 1 90 ? 3.861 0.217 -0.819 1.00 91.19 90 ALA A CA 1
ATOM 674 C C . ALA A 1 90 ? 3.598 -0.636 -2.053 1.00 91.19 90 ALA A C 1
ATOM 676 O O . ALA A 1 90 ? 2.942 -1.675 -1.998 1.00 91.19 90 ALA A O 1
ATOM 677 N N . MET A 1 91 ? 4.162 -0.183 -3.163 1.00 90.25 91 MET A N 1
ATOM 678 C CA . MET A 1 91 ? 4.067 -0.825 -4.460 1.00 90.25 91 MET A CA 1
ATOM 679 C C . MET A 1 91 ? 5.469 -1.019 -5.024 1.00 90.25 91 MET A C 1
ATOM 681 O O . MET A 1 91 ? 6.366 -0.207 -4.786 1.00 90.25 91 MET A O 1
ATOM 685 N N . THR A 1 92 ? 5.654 -2.146 -5.708 1.00 91.94 92 THR A N 1
ATOM 686 C CA . THR A 1 92 ? 6.946 -2.562 -6.249 1.00 91.94 92 THR A CA 1
ATOM 687 C C . THR A 1 92 ? 6.822 -2.815 -7.742 1.00 91.94 92 THR A C 1
ATOM 689 O O . THR A 1 92 ? 6.072 -3.692 -8.170 1.00 91.94 92 THR A O 1
ATOM 692 N N . ASP A 1 93 ? 7.596 -2.075 -8.520 1.00 90.56 93 ASP A N 1
ATOM 693 C CA . ASP A 1 93 ? 7.656 -2.171 -9.972 1.00 90.56 93 ASP A CA 1
ATOM 694 C C . ASP A 1 93 ? 8.870 -2.998 -10.348 1.00 90.56 93 ASP A C 1
ATOM 696 O O . ASP A 1 93 ? 9.988 -2.650 -9.973 1.00 90.56 93 ASP A O 1
ATOM 700 N N . VAL A 1 94 ? 8.667 -4.068 -11.111 1.00 89.19 94 VAL A N 1
ATOM 701 C CA . VAL A 1 94 ? 9.755 -4.923 -11.592 1.00 89.19 94 VAL A CA 1
ATOM 702 C C . VAL A 1 94 ? 9.815 -4.813 -13.109 1.00 89.19 94 VAL A C 1
ATOM 704 O O . VAL A 1 94 ? 8.896 -5.242 -13.802 1.00 89.19 94 VAL A O 1
ATOM 707 N N . SER A 1 95 ? 10.897 -4.242 -13.637 1.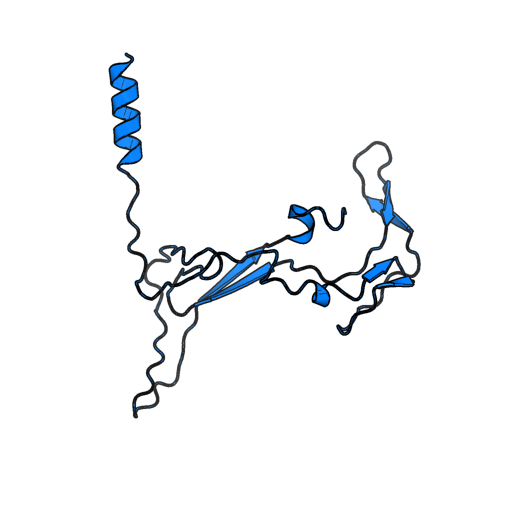00 87.31 95 SER A N 1
ATOM 708 C CA . SER A 1 95 ? 11.094 -4.066 -15.081 1.00 87.31 95 SER A CA 1
ATOM 709 C C . SER A 1 95 ? 12.518 -4.404 -15.504 1.00 87.31 95 SER A C 1
ATOM 711 O O . SER A 1 95 ? 13.457 -4.302 -14.725 1.00 87.31 95 SER A O 1
ATOM 713 N N . ARG A 1 96 ? 12.708 -4.818 -16.759 1.00 82.69 96 ARG A N 1
ATOM 714 C CA . ARG A 1 96 ? 14.049 -5.008 -17.348 1.00 82.69 96 ARG A CA 1
ATOM 715 C C . ARG A 1 96 ? 14.629 -3.708 -17.896 1.00 82.69 96 ARG A C 1
ATOM 717 O O . ARG A 1 96 ? 15.852 -3.578 -17.971 1.00 82.69 96 ARG A O 1
ATOM 724 N N . SER A 1 97 ? 13.751 -2.772 -18.263 1.00 82.25 97 SER A N 1
ATOM 725 C CA . SER A 1 97 ? 14.129 -1.434 -18.699 1.00 82.25 97 SER A CA 1
ATOM 726 C C . SER A 1 97 ? 14.540 -0.618 -17.472 1.00 82.25 97 SER A C 1
ATOM 728 O O . SER A 1 97 ? 13.740 -0.487 -16.536 1.00 82.25 97 SER A O 1
ATOM 730 N N . PRO A 1 98 ? 15.754 -0.046 -17.453 1.00 83.56 98 PRO A N 1
ATOM 731 C CA . PRO A 1 98 ? 16.179 0.827 -16.367 1.00 83.56 98 PRO A CA 1
ATOM 732 C C . PRO A 1 98 ? 15.232 2.019 -16.239 1.00 83.56 98 PRO A C 1
ATOM 734 O O . PRO A 1 98 ? 14.874 2.647 -17.234 1.00 83.56 98 PRO A O 1
ATOM 737 N N . GLY A 1 99 ? 14.808 2.313 -15.009 1.00 84.31 99 GLY A N 1
ATOM 738 C CA . GLY A 1 99 ? 13.993 3.488 -14.701 1.00 84.31 99 GLY A CA 1
ATOM 739 C C . GLY A 1 99 ? 12.562 3.438 -15.226 1.00 84.31 99 GLY A C 1
ATOM 740 O O . GLY A 1 99 ? 11.877 4.456 -15.188 1.00 84.31 99 GLY A O 1
ATOM 741 N N . CYS A 1 100 ? 12.103 2.286 -15.717 1.00 88.19 100 CYS A N 1
ATOM 742 C CA . CYS A 1 100 ? 10.735 2.115 -16.182 1.00 88.19 100 CYS A CA 1
ATOM 743 C C . CYS A 1 100 ? 9.770 1.853 -15.016 1.00 88.19 100 CYS A C 1
ATOM 745 O O . CYS A 1 100 ? 9.836 0.803 -14.371 1.00 88.19 100 CYS A O 1
ATOM 747 N N . MET A 1 101 ? 8.852 2.791 -14.790 1.00 89.50 101 MET A N 1
ATOM 748 C CA . MET A 1 101 ? 7.794 2.715 -13.783 1.00 89.50 101 MET A CA 1
ATOM 749 C C . MET A 1 101 ? 6.531 2.114 -14.406 1.00 89.50 101 MET A C 1
ATOM 751 O O . MET A 1 101 ? 5.650 2.820 -14.910 1.00 89.50 101 MET A O 1
ATOM 755 N N . VAL A 1 102 ? 6.466 0.783 -14.419 1.00 90.94 102 VAL A N 1
ATOM 756 C CA . VAL A 1 102 ? 5.403 0.019 -15.090 1.00 90.94 102 VAL A CA 1
ATOM 757 C C . VAL A 1 102 ? 4.027 0.258 -14.470 1.00 90.94 102 VAL A C 1
ATOM 759 O O . VAL A 1 102 ? 3.040 0.331 -15.197 1.00 90.94 102 VAL A O 1
ATOM 762 N N . ASN A 1 103 ? 3.956 0.465 -13.156 1.00 89.50 103 ASN A N 1
ATOM 763 C CA . ASN A 1 103 ? 2.701 0.690 -12.440 1.00 89.50 103 ASN A CA 1
ATOM 764 C C . ASN A 1 103 ? 2.282 2.173 -12.428 1.00 89.50 103 ASN A C 1
ATOM 766 O O . ASN A 1 103 ? 1.177 2.506 -11.993 1.00 89.50 103 ASN A O 1
ATOM 770 N N . LEU A 1 104 ? 3.132 3.069 -12.946 1.00 89.62 104 LEU A N 1
ATOM 771 C CA . LEU A 1 104 ? 2.833 4.487 -13.185 1.00 89.62 104 LEU A CA 1
ATOM 772 C C . LEU A 1 104 ? 2.550 4.781 -14.668 1.00 89.62 104 LEU A C 1
ATOM 774 O O . LEU A 1 104 ? 2.718 5.909 -15.126 1.00 89.62 104 LEU A O 1
ATOM 778 N N . GLY A 1 105 ? 2.119 3.772 -15.432 1.00 86.25 105 GLY A N 1
ATOM 779 C CA . GLY A 1 105 ? 1.768 3.945 -16.845 1.00 86.25 105 GLY A CA 1
ATOM 780 C C . GLY A 1 105 ? 2.958 3.900 -17.804 1.00 86.25 105 GLY A C 1
ATOM 781 O O . GLY A 1 105 ? 2.881 4.487 -18.877 1.00 86.25 105 GLY A O 1
ATOM 782 N N . GLY A 1 106 ? 4.058 3.242 -17.422 1.00 85.50 106 GLY A N 1
ATOM 783 C CA . GLY A 1 106 ? 5.249 3.135 -18.272 1.00 85.50 106 GLY A CA 1
ATOM 784 C C . GLY A 1 106 ? 6.081 4.418 -18.290 1.00 85.50 106 GLY A C 1
ATOM 785 O O . GLY A 1 106 ? 6.790 4.703 -19.251 1.00 85.50 106 GLY A O 1
ATOM 786 N N . PHE A 1 107 ? 5.992 5.225 -17.232 1.00 84.31 107 PHE A N 1
ATOM 787 C CA . PHE A 1 107 ? 6.808 6.425 -17.107 1.00 84.31 107 PHE A CA 1
ATOM 788 C C . PHE A 1 107 ? 8.284 6.043 -16.928 1.00 84.31 107 PHE A C 1
ATOM 790 O O . PHE A 1 107 ? 8.634 5.338 -15.983 1.00 84.31 107 PHE A O 1
ATOM 797 N N . SER A 1 108 ? 9.160 6.508 -17.820 1.00 84.44 108 SER A N 1
ATOM 798 C CA . SER A 1 108 ? 10.594 6.212 -17.763 1.00 84.44 108 SER A CA 1
ATOM 799 C C . SER A 1 108 ? 11.394 7.376 -17.178 1.00 84.44 108 SER A C 1
ATOM 801 O O . SER A 1 108 ? 11.384 8.481 -17.727 1.00 84.44 108 SER A O 1
ATOM 803 N N . ILE A 1 109 ? 12.160 7.115 -16.122 1.00 83.69 109 ILE A N 1
ATOM 804 C CA . ILE A 1 109 ? 13.161 8.037 -15.579 1.00 83.69 109 ILE A CA 1
ATOM 805 C C . ILE A 1 109 ? 14.523 7.664 -16.154 1.00 83.69 109 ILE A C 1
ATOM 807 O O . ILE A 1 109 ? 14.944 6.511 -16.095 1.00 83.69 109 ILE A O 1
ATOM 811 N N . ASN A 1 110 ? 15.247 8.643 -16.693 1.00 77.69 110 ASN A N 1
ATOM 812 C CA . ASN A 1 110 ? 16.591 8.393 -17.193 1.00 77.69 110 ASN A CA 1
ATOM 813 C C . ASN A 1 110 ? 17.564 8.224 -16.010 1.00 77.69 110 ASN A C 1
ATOM 815 O O . ASN A 1 110 ? 17.972 9.203 -15.393 1.00 77.69 110 ASN A O 1
ATOM 819 N N . LEU A 1 111 ? 17.921 6.978 -15.687 1.00 75.31 111 LEU A N 1
ATOM 820 C CA . LEU A 1 111 ? 18.868 6.637 -14.613 1.00 75.31 111 LEU A CA 1
ATOM 821 C C . LEU A 1 111 ? 20.346 6.689 -15.062 1.00 75.31 111 LEU A C 1
ATOM 823 O O . LEU A 1 111 ? 21.241 6.250 -14.340 1.00 75.31 111 LEU A O 1
ATOM 827 N N . GLY A 1 112 ? 20.634 7.242 -16.246 1.00 71.56 112 GLY A N 1
ATOM 828 C CA . GLY A 1 112 ? 21.977 7.269 -16.825 1.00 71.56 112 GLY A CA 1
ATOM 829 C C . GLY A 1 112 ? 22.410 5.911 -17.391 1.00 71.56 112 GLY A C 1
ATOM 830 O O . GLY A 1 112 ? 21.589 5.128 -17.864 1.00 71.56 112 GLY A O 1
ATOM 831 N N . LYS A 1 113 ? 23.723 5.628 -17.386 1.00 62.53 113 LYS A N 1
ATOM 832 C CA . LYS A 1 113 ? 24.295 4.363 -17.891 1.00 62.53 113 LYS A CA 1
ATOM 833 C C . LYS A 1 113 ? 24.052 3.211 -16.910 1.00 62.53 113 LYS A C 1
ATOM 835 O O . LYS A 1 113 ? 24.987 2.704 -16.296 1.00 62.53 113 LYS A O 1
ATOM 840 N N . THR A 1 114 ? 22.803 2.799 -16.753 1.00 66.50 114 THR A N 1
ATOM 841 C CA . THR A 1 114 ? 22.458 1.587 -16.008 1.00 66.50 114 THR A CA 1
ATOM 842 C C . THR A 1 114 ? 22.281 0.426 -16.984 1.00 66.50 114 THR A C 1
ATOM 844 O O . THR A 1 114 ? 21.690 0.586 -18.050 1.00 66.50 114 THR A O 1
ATOM 847 N N . GLY A 1 115 ? 22.831 -0.744 -16.651 1.00 62.69 115 GLY A N 1
ATOM 848 C CA . GLY A 1 115 ? 22.726 -1.931 -17.499 1.00 62.69 115 GLY A CA 1
ATOM 849 C C . GLY A 1 115 ? 21.270 -2.360 -17.698 1.00 62.69 115 GLY A C 1
ATOM 850 O O . GLY A 1 115 ? 20.484 -2.397 -16.749 1.00 62.69 115 GLY A O 1
ATOM 851 N N . MET A 1 116 ? 20.914 -2.694 -18.937 1.00 63.12 116 MET A N 1
ATOM 852 C CA . MET A 1 116 ? 19.627 -3.301 -19.267 1.00 63.12 116 MET A CA 1
ATOM 853 C C . MET A 1 116 ? 19.742 -4.821 -19.141 1.00 63.12 116 MET A C 1
ATOM 855 O O . MET A 1 116 ? 20.714 -5.418 -19.610 1.00 63.12 116 MET A O 1
ATOM 859 N N . GLY A 1 117 ? 18.764 -5.460 -18.503 1.00 60.41 117 GLY A N 1
ATOM 860 C CA . GLY A 1 117 ? 18.753 -6.913 -18.389 1.00 60.41 117 GLY A CA 1
ATOM 861 C C . GLY A 1 117 ? 18.383 -7.584 -19.700 1.00 60.41 117 GLY A C 1
ATOM 862 O O . GLY A 1 117 ? 17.310 -7.339 -20.245 1.00 60.41 117 GLY A O 1
ATOM 863 N N . THR A 1 118 ? 19.244 -8.477 -20.187 1.00 57.81 118 THR A N 1
ATOM 864 C CA . THR A 1 118 ? 18.919 -9.348 -21.320 1.00 57.81 118 THR A CA 1
ATOM 865 C C . THR A 1 118 ? 18.482 -10.712 -20.793 1.00 57.81 118 THR A C 1
ATOM 867 O O . THR A 1 118 ? 19.138 -11.304 -19.946 1.00 57.81 118 THR A O 1
ATOM 870 N N . ALA A 1 119 ? 17.342 -11.212 -21.264 1.00 53.88 119 ALA A N 1
ATOM 871 C CA . ALA A 1 119 ? 16.921 -12.591 -21.036 1.00 53.88 119 ALA A CA 1
ATOM 872 C C . ALA A 1 119 ? 16.560 -13.174 -22.399 1.00 53.88 119 ALA A C 1
ATOM 874 O O . ALA A 1 119 ? 15.417 -13.089 -22.847 1.00 53.88 119 ALA A O 1
ATOM 875 N N . ARG A 1 120 ? 17.573 -13.682 -23.102 1.00 53.09 120 ARG A N 1
ATOM 876 C CA . ARG A 1 120 ? 17.418 -14.299 -24.418 1.00 53.09 120 ARG A CA 1
ATOM 877 C C . ARG A 1 120 ? 17.390 -15.815 -24.229 1.00 53.09 120 ARG A C 1
ATOM 879 O O . ARG A 1 120 ? 18.356 -16.384 -23.729 1.00 53.09 120 ARG A O 1
ATOM 886 N N . LYS A 1 121 ? 16.275 -16.459 -24.589 1.00 50.41 121 LYS A N 1
ATOM 887 C CA . LYS A 1 121 ? 16.207 -17.918 -24.769 1.00 50.41 121 LYS A CA 1
ATOM 888 C C . LYS A 1 121 ? 16.802 -18.245 -26.141 1.00 50.41 121 LYS A C 1
ATOM 890 O O . LYS A 1 121 ? 16.058 -18.441 -27.089 1.00 50.41 121 LYS A O 1
ATOM 895 N N . ASP A 1 122 ? 18.121 -18.223 -26.256 1.00 54.72 122 ASP A N 1
ATOM 896 C CA . ASP A 1 122 ? 18.818 -18.890 -27.361 1.00 54.72 122 ASP A CA 1
ATOM 897 C C . ASP A 1 122 ? 19.541 -20.122 -26.800 1.00 54.72 122 ASP A C 1
ATOM 899 O O . ASP A 1 122 ? 19.833 -20.168 -25.604 1.00 54.72 122 ASP A O 1
ATOM 903 N N . ASP A 1 123 ? 19.851 -21.099 -27.660 1.00 55.31 123 ASP A N 1
ATOM 904 C CA . ASP A 1 123 ? 20.525 -22.381 -27.346 1.00 55.31 123 ASP A CA 1
ATOM 905 C C . ASP A 1 123 ? 21.854 -22.246 -26.568 1.00 55.31 123 ASP A C 1
ATOM 907 O O . ASP A 1 123 ? 22.416 -23.224 -26.077 1.00 55.31 123 ASP A O 1
ATOM 911 N N . LYS A 1 124 ? 22.367 -21.021 -26.413 1.00 57.25 124 LYS A N 1
ATOM 912 C CA . LYS A 1 124 ? 23.419 -20.683 -25.456 1.00 57.25 124 LYS A CA 1
ATOM 913 C C . LYS A 1 124 ? 22.787 -20.038 -24.230 1.00 57.25 124 LYS A C 1
ATOM 915 O O . LYS A 1 124 ? 22.425 -18.866 -24.259 1.00 57.25 124 LYS A O 1
ATOM 920 N N . GLN A 1 125 ? 22.709 -20.810 -23.149 1.00 48.62 125 GLN A N 1
ATOM 921 C CA . GLN A 1 125 ? 22.303 -20.373 -21.814 1.00 48.62 125 GLN A CA 1
ATOM 922 C C . GLN A 1 125 ? 23.045 -19.080 -21.413 1.00 48.62 125 GLN A C 1
ATOM 924 O O . GLN A 1 125 ? 24.196 -19.112 -20.978 1.00 48.62 125 GLN A O 1
ATOM 929 N N . VAL A 1 126 ? 22.401 -17.921 -21.563 1.00 56.22 126 VAL A N 1
ATOM 930 C CA . VAL A 1 126 ? 22.891 -16.671 -20.973 1.00 56.22 126 VAL A CA 1
ATOM 931 C C . VAL A 1 126 ? 22.420 -16.669 -19.521 1.00 56.22 126 VAL A C 1
ATOM 933 O O . VAL A 1 126 ? 21.270 -16.355 -19.219 1.00 56.22 126 VAL A O 1
ATOM 936 N N . ASN A 1 127 ? 23.296 -17.114 -18.620 1.00 51.97 127 ASN A N 1
ATOM 937 C CA . ASN A 1 127 ? 23.017 -17.228 -17.189 1.00 51.97 127 ASN A CA 1
ATOM 938 C C . ASN A 1 127 ? 23.016 -15.843 -16.521 1.00 51.97 127 ASN A C 1
ATOM 940 O O . ASN A 1 127 ? 24.010 -15.429 -15.933 1.00 51.97 127 ASN A O 1
ATOM 944 N N . GLY A 1 128 ? 21.898 -15.124 -16.610 1.00 58.53 128 GLY A N 1
ATOM 945 C CA . GLY A 1 128 ? 21.659 -13.932 -15.796 1.00 58.53 128 GLY A CA 1
ATOM 946 C C . GLY A 1 128 ? 20.578 -13.024 -16.367 1.00 58.53 128 GLY A C 1
ATOM 947 O O . GLY A 1 128 ? 20.809 -12.339 -17.356 1.00 58.53 128 GLY A O 1
ATOM 948 N N . ALA A 1 129 ? 19.411 -12.982 -15.722 1.00 68.75 129 ALA A N 1
ATOM 949 C CA . ALA A 1 129 ? 18.394 -11.971 -15.990 1.00 68.75 129 ALA A CA 1
ATOM 950 C C . ALA A 1 129 ? 18.525 -10.853 -14.948 1.00 68.75 129 ALA A C 1
ATOM 952 O O . ALA A 1 129 ? 18.448 -11.110 -13.748 1.00 68.75 129 ALA A O 1
ATOM 953 N N . PHE A 1 130 ? 18.736 -9.623 -15.409 1.00 77.81 130 PHE A N 1
ATOM 954 C CA . PHE A 1 130 ? 18.812 -8.443 -14.551 1.00 77.81 130 PHE A CA 1
ATOM 955 C C . PHE A 1 130 ? 17.470 -7.703 -14.570 1.00 77.81 130 PHE A C 1
ATOM 957 O O . PHE A 1 130 ? 16.879 -7.513 -15.634 1.00 77.81 130 PHE A O 1
ATOM 964 N N . TYR A 1 131 ? 16.983 -7.307 -13.397 1.00 85.12 131 TYR A N 1
ATOM 965 C CA . TYR A 1 131 ? 15.729 -6.578 -13.236 1.00 85.12 131 TYR A CA 1
ATOM 966 C C . TYR A 1 131 ? 15.957 -5.362 -12.345 1.00 85.12 131 TYR A C 1
ATOM 968 O O . TYR A 1 131 ? 16.675 -5.430 -11.349 1.00 85.12 131 TYR A O 1
ATOM 976 N N . HIS A 1 132 ? 15.311 -4.265 -12.707 1.00 86.25 132 HIS A N 1
ATOM 977 C CA . HIS A 1 132 ? 15.192 -3.053 -11.918 1.00 86.25 132 HIS A CA 1
ATOM 978 C C . HIS A 1 132 ? 13.943 -3.151 -11.061 1.00 86.25 132 HIS A C 1
ATOM 980 O O . HIS A 1 132 ? 12.866 -3.482 -11.564 1.00 86.25 132 HIS A O 1
ATOM 986 N N . VAL A 1 133 ? 14.110 -2.873 -9.772 1.00 90.12 133 VAL A N 1
ATOM 987 C CA . VAL A 1 133 ? 13.031 -2.872 -8.790 1.00 90.12 133 VAL A CA 1
ATOM 988 C C . VAL A 1 133 ? 12.858 -1.448 -8.284 1.00 90.12 133 VAL A C 1
ATOM 990 O O . VAL A 1 133 ? 13.779 -0.894 -7.685 1.00 90.12 133 VAL A O 1
ATOM 993 N N . HIS A 1 134 ? 11.691 -0.855 -8.517 1.00 90.12 134 HIS A N 1
ATOM 994 C CA . HIS A 1 134 ? 11.350 0.465 -7.991 1.00 90.12 134 HIS A CA 1
ATOM 995 C C . HIS A 1 134 ? 10.306 0.302 -6.895 1.00 90.12 134 HIS A C 1
ATOM 997 O O . HIS A 1 134 ? 9.246 -0.272 -7.122 1.00 90.12 134 HIS A O 1
ATOM 1003 N N . TRP A 1 135 ? 10.616 0.789 -5.698 1.00 91.19 135 TRP A N 1
ATOM 1004 C CA . TRP A 1 135 ? 9.733 0.701 -4.541 1.00 91.19 135 TRP A CA 1
ATOM 1005 C C . TRP A 1 135 ? 9.280 2.097 -4.140 1.00 91.19 135 TRP A C 1
ATOM 1007 O O . TRP A 1 135 ? 10.110 2.985 -3.930 1.00 91.19 135 TRP A O 1
ATOM 1017 N N . TYR A 1 136 ? 7.972 2.299 -4.022 1.00 90.75 136 TYR A N 1
ATOM 1018 C CA . TYR A 1 136 ? 7.413 3.578 -3.605 1.00 90.75 136 TYR A CA 1
ATOM 1019 C C . TYR A 1 136 ? 6.243 3.407 -2.639 1.00 90.75 136 TYR A C 1
ATOM 1021 O O . TYR A 1 136 ? 5.521 2.408 -2.653 1.00 90.75 136 TYR A O 1
ATOM 1029 N N . LYS A 1 137 ? 6.072 4.417 -1.776 1.00 92.25 137 LYS A N 1
ATOM 1030 C CA . LYS A 1 137 ? 4.969 4.485 -0.813 1.00 92.25 137 LYS A CA 1
ATOM 1031 C C . LYS A 1 137 ? 3.650 4.632 -1.557 1.00 92.25 137 LYS A C 1
ATOM 1033 O O . LYS A 1 137 ? 3.521 5.496 -2.421 1.00 92.25 137 LYS A O 1
ATOM 1038 N N . TYR A 1 138 ? 2.671 3.829 -1.172 1.00 91.44 138 TYR A N 1
ATOM 1039 C CA . TYR A 1 138 ? 1.358 3.816 -1.800 1.00 91.44 138 TYR A CA 1
ATOM 1040 C C . TYR A 1 138 ? 0.252 3.733 -0.740 1.00 91.44 138 TYR A C 1
ATOM 1042 O O . TYR A 1 138 ? -0.463 2.746 -0.727 1.00 91.44 138 TYR A O 1
ATOM 1050 N N . PRO A 1 139 ? 0.110 4.719 0.172 1.00 90.81 139 PRO A N 1
ATOM 1051 C CA . PRO A 1 139 ? -0.827 4.661 1.300 1.00 90.81 139 PRO A CA 1
ATOM 1052 C C . PRO A 1 139 ? -2.288 4.837 0.840 1.00 90.81 139 PRO A C 1
ATOM 1054 O O . PRO A 1 139 ? -2.937 5.852 1.101 1.00 90.81 139 PRO A O 1
ATOM 1057 N N . LEU A 1 140 ? -2.808 3.854 0.108 1.00 90.38 140 LEU A N 1
ATOM 1058 C CA . LEU A 1 140 ? -4.081 3.957 -0.597 1.00 90.38 140 LEU A CA 1
ATOM 1059 C C . LEU A 1 140 ? -5.276 4.042 0.359 1.00 90.38 140 LEU A C 1
ATOM 1061 O O . LEU A 1 140 ? -6.222 4.781 0.098 1.00 90.38 140 LEU A O 1
ATOM 1065 N N . THR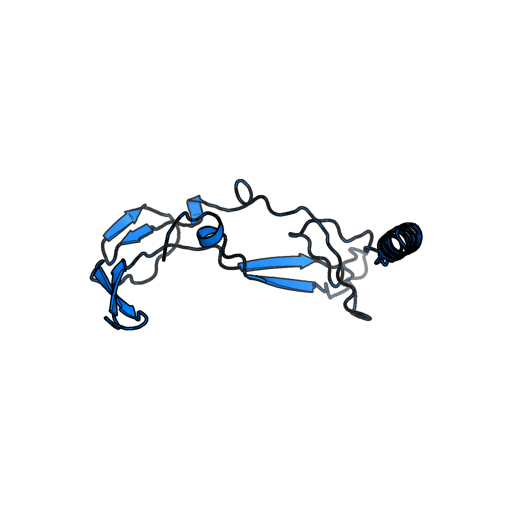 A 1 141 ? -5.228 3.311 1.472 1.00 90.12 141 THR A N 1
ATOM 1066 C CA . THR A 1 141 ? -6.262 3.317 2.521 1.00 90.12 141 THR A CA 1
ATOM 1067 C C . THR A 1 141 ? -6.468 4.711 3.103 1.00 90.12 141 THR A C 1
ATOM 1069 O O . THR A 1 141 ? -7.611 5.123 3.311 1.00 90.12 141 THR A O 1
ATOM 1072 N N . TYR A 1 142 ? -5.373 5.456 3.275 1.00 89.50 142 TYR A N 1
ATOM 1073 C CA . TYR A 1 142 ? -5.387 6.851 3.699 1.00 89.50 142 TYR A CA 1
ATOM 1074 C C . TYR A 1 142 ? -5.941 7.774 2.605 1.00 89.50 142 TYR A C 1
ATOM 1076 O O . TYR A 1 142 ? -6.829 8.576 2.873 1.00 89.50 142 TYR A O 1
ATOM 1084 N N . TRP A 1 143 ? -5.486 7.642 1.352 1.00 89.38 143 TRP A N 1
ATOM 1085 C CA . TRP A 1 143 ? -5.987 8.475 0.244 1.00 89.38 143 TRP A CA 1
ATOM 1086 C C . TRP A 1 143 ? -7.489 8.327 0.006 1.00 89.38 143 TRP A C 1
ATOM 1088 O O . TRP A 1 143 ? -8.168 9.306 -0.296 1.00 89.38 143 TRP A O 1
ATOM 1098 N N . LEU A 1 144 ? -8.005 7.107 0.151 1.00 89.50 144 LEU A N 1
ATOM 1099 C CA . LEU A 1 144 ? -9.425 6.807 0.001 1.00 89.50 144 LEU A CA 1
ATOM 1100 C C . LEU A 1 144 ? -10.233 7.049 1.286 1.00 89.50 144 LEU A C 1
ATOM 1102 O O . LEU A 1 144 ? -11.448 6.876 1.260 1.00 89.50 144 LEU A O 1
ATOM 1106 N N . ASN A 1 145 ? -9.589 7.448 2.390 1.00 89.00 145 ASN A N 1
ATOM 1107 C CA . ASN A 1 145 ? -10.211 7.637 3.706 1.00 89.00 145 ASN A CA 1
ATOM 1108 C C . ASN A 1 145 ? -11.066 6.437 4.164 1.00 89.00 145 ASN A C 1
ATOM 1110 O O . ASN A 1 145 ? -12.123 6.614 4.766 1.00 89.00 145 ASN A O 1
ATOM 1114 N N . ILE A 1 146 ? -10.628 5.207 3.873 1.00 86.56 146 ILE A N 1
ATOM 1115 C CA . ILE A 1 146 ? -11.382 3.992 4.235 1.00 86.56 146 ILE A CA 1
ATOM 1116 C C . ILE A 1 146 ? -11.286 3.738 5.742 1.00 86.56 146 ILE A C 1
ATOM 1118 O O . ILE A 1 146 ? -12.274 3.395 6.387 1.00 86.56 146 ILE A O 1
ATOM 1122 N N . ILE A 1 147 ? -10.090 3.921 6.302 1.00 82.94 147 ILE A N 1
ATOM 1123 C CA . ILE A 1 147 ? -9.818 3.814 7.734 1.00 82.94 147 ILE A CA 1
ATOM 1124 C C . ILE A 1 147 ? -9.084 5.089 8.128 1.00 82.94 147 ILE A C 1
ATOM 1126 O O . ILE A 1 147 ? -8.012 5.384 7.604 1.00 82.94 147 ILE A O 1
ATOM 1130 N N . THR A 1 148 ? -9.687 5.862 9.026 1.00 68.44 148 THR A N 1
ATOM 1131 C CA . THR A 1 148 ? -9.074 7.076 9.567 1.00 68.44 148 THR A CA 1
ATOM 1132 C C . THR A 1 148 ? -8.242 6.714 10.794 1.00 68.44 148 THR A C 1
ATOM 1134 O O . THR A 1 148 ? -8.750 6.104 11.735 1.00 68.44 148 THR A O 1
ATOM 1137 N N . SER A 1 149 ? -6.966 7.092 10.783 1.00 59.16 149 SER A N 1
ATOM 1138 C CA . SER A 1 149 ? -6.003 6.928 11.885 1.00 59.16 149 SER A CA 1
ATOM 1139 C C . SER A 1 149 ? -5.545 8.280 12.421 1.00 59.16 149 SER A C 1
ATOM 1141 O O . SER A 1 149 ? -5.283 9.157 11.572 1.00 59.16 149 SER A O 1
#

Sequence (149 aa):
MKAMFFLICIAFSTFSGRAAADPSCEGRFVNPITDVCWRCIFPLSLGSVQVGKGDLPDTSNPGSPLQLCPAPPPIFVRPGLSIGYWEPMAMTDVSRSPGCMVNLGGFSINLGKTGMGTARKDDKQVNGAFYHVHWYKYPLTYWLNIITS

InterPro domains:
  IPR009649 TraU [PF06834] (27-148)

Organism: NCBI:txid1463164

Secondary structure (DSSP, 8-state):
-HHHHHHHHHHHHH--------TT----B--TTTSS-GGGG--EEETTEEEE--SS------S-SEEEEE-STTTSEEEEE-EE-----EEEEEESSTTEETTBTSEEP--SSPPPPP---SSS-------EEEEEE--HHHHTTSS--